Protein AF-A0A417C643-F1 (afdb_monomer)

Solvent-accessible surface area (backbone atoms only — not comparable to full-atom values): 8670 Å² total; per-residue (Å²): 132,91,49,72,50,54,66,57,51,43,52,50,34,25,74,76,53,39,64,73,54,9,52,54,49,40,56,52,20,52,52,47,32,51,52,53,57,72,70,60,71,98,63,53,76,67,45,46,52,45,35,60,46,56,48,43,55,52,53,18,49,42,55,48,36,46,76,84,39,52,72,68,56,25,46,51,52,49,50,49,47,45,48,71,58,51,43,48,57,48,51,60,52,48,61,60,49,63,71,40,88,65,31,69,62,56,49,54,54,53,48,54,52,47,54,72,71,44,89,52,38,44,60,50,76,49,75,61,96,91,50,73,47,76,49,75,79,44,45,53,64,49,52,53,25,53,81,65,76,42,56,88,80,98

Foldseek 3Di:
DDAQCLVVQLVLLCVVPNDPRSVVLSVQLVVQLVVLLVPDDDDDPVLSVCCSNPQSSLLSQLVSCVVPDDNVVSVVSSVCCCVVPPVVVVVVVVVVLVPDVVSVVVVVVVVVVCQPPDPQWDWDKDDDDRDIDIDTPGGSNCVSCVVSVNNVSD

Mean predicted aligned error: 3.2 Å

Sequence (154 aa):
MKIKQQKQIKLFLIEEFNQNKGDELFIRQEKILSELIENTTNKSKKQMKTLIQTILPRIALYKVLLEDLTKEDGYQYMKKYMMNKVAYKKHLSTAKMELVPGFYHIYSHIFLKIMRTTDLQESKQKHGKDYFDVTIKKCLWHTACDENGCLELC

Secondary structure (DSSP, 8-state):
---TTHHHHHHHHHHHH-HHHHHHHHHHHHHHHHHHHHH--S--HHHHHHIIIIIHHHHHHHHHHHHHS-HHHHHHHHHHHIIIIIIHHHHHHHHHHHTSTTHHHHHHHHHHHHHHH-SSEEEEEEE-SS-EEEEEEEEHHHHHHHHTT-GGG-

Structure (mmCIF, N/CA/C/O backbone):
data_AF-A0A417C643-F1
#
_entry.id   AF-A0A417C643-F1
#
loop_
_atom_site.group_PDB
_atom_site.id
_atom_site.type_symbol
_atom_site.label_atom_id
_atom_site.label_alt_id
_atom_site.label_comp_id
_atom_site.label_asym_id
_atom_site.label_entity_id
_atom_site.label_seq_id
_atom_site.pdbx_PDB_ins_code
_atom_site.Cartn_x
_atom_site.Cartn_y
_atom_site.Cartn_z
_atom_site.occupancy
_atom_site.B_iso_or_equiv
_atom_site.auth_seq_id
_atom_site.auth_comp_id
_atom_site.auth_asym_id
_atom_site.auth_atom_id
_atom_site.pdbx_PDB_model_num
ATOM 1 N N . MET A 1 1 ? 8.608 6.758 13.631 1.00 67.25 1 MET A N 1
ATOM 2 C CA . MET A 1 1 ? 8.765 7.022 12.176 1.00 67.25 1 MET A CA 1
ATOM 3 C C . MET A 1 1 ? 7.472 7.629 11.645 1.00 67.25 1 MET A C 1
ATOM 5 O O . MET A 1 1 ? 6.428 7.042 11.878 1.00 67.25 1 MET A O 1
ATOM 9 N N . LYS A 1 2 ? 7.501 8.762 10.929 1.00 85.19 2 LYS A N 1
ATOM 10 C CA . LYS A 1 2 ? 6.276 9.326 10.330 1.00 85.19 2 LYS A CA 1
ATOM 11 C C . LYS A 1 2 ? 5.819 8.456 9.151 1.00 85.19 2 LYS A C 1
ATOM 13 O O . LYS A 1 2 ? 6.565 8.289 8.183 1.00 85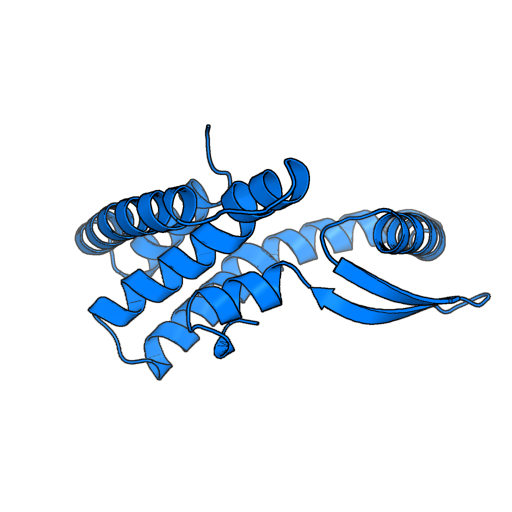.19 2 LYS A O 1
ATOM 18 N N . ILE A 1 3 ? 4.619 7.882 9.234 1.00 90.94 3 ILE A N 1
ATOM 19 C CA . ILE A 1 3 ? 4.044 7.040 8.175 1.00 90.94 3 ILE A CA 1
ATOM 20 C C . ILE A 1 3 ? 3.338 7.936 7.157 1.00 90.94 3 ILE A C 1
ATOM 22 O O . ILE A 1 3 ? 2.422 8.682 7.497 1.00 90.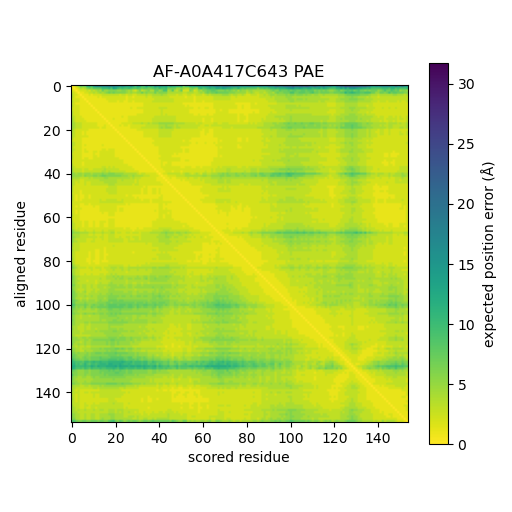94 3 ILE A O 1
ATOM 26 N N . LYS A 1 4 ? 3.764 7.882 5.890 1.00 87.69 4 LYS A N 1
ATOM 27 C CA . LYS A 1 4 ? 3.292 8.812 4.847 1.00 87.69 4 LYS A CA 1
ATOM 28 C C . LYS A 1 4 ? 1.782 8.739 4.600 1.00 87.69 4 LYS A C 1
ATOM 30 O O . LYS A 1 4 ? 1.170 9.773 4.347 1.00 87.69 4 LYS A O 1
ATOM 35 N N . GLN A 1 5 ? 1.191 7.544 4.669 1.00 91.69 5 GLN A N 1
ATOM 36 C CA . GLN A 1 5 ? -0.232 7.343 4.363 1.00 91.69 5 GLN A CA 1
ATOM 37 C C . GLN A 1 5 ? -1.164 7.864 5.460 1.00 91.69 5 GLN A C 1
ATOM 39 O O . GLN A 1 5 ? -2.271 8.281 5.141 1.00 91.69 5 GLN A O 1
ATOM 44 N N . GLN A 1 6 ? -0.711 7.910 6.717 1.00 95.50 6 GLN A N 1
ATOM 45 C CA . GLN A 1 6 ? -1.556 8.223 7.876 1.00 95.50 6 GLN A CA 1
ATOM 46 C C . GLN A 1 6 ? -2.255 9.584 7.752 1.00 95.50 6 GLN A C 1
ATOM 48 O O . GLN A 1 6 ? -3.465 9.675 7.923 1.00 95.50 6 GLN A O 1
ATOM 53 N N . LYS A 1 7 ? -1.543 10.627 7.294 1.00 94.44 7 LYS A N 1
ATOM 54 C CA . LYS A 1 7 ? -2.158 11.947 7.045 1.00 94.44 7 LYS A CA 1
ATOM 55 C C . LYS A 1 7 ? -3.306 11.873 6.029 1.00 94.44 7 LYS A C 1
ATOM 57 O O . LYS A 1 7 ? -4.307 12.561 6.179 1.00 94.44 7 LYS A O 1
ATOM 62 N N . GLN A 1 8 ? -3.141 11.084 4.969 1.00 95.06 8 GLN A N 1
ATOM 63 C CA . GLN A 1 8 ? -4.144 10.962 3.913 1.00 95.06 8 GLN A CA 1
ATOM 64 C C . GLN A 1 8 ? -5.330 10.095 4.343 1.00 95.06 8 GLN A C 1
ATOM 66 O O . GLN A 1 8 ? -6.448 10.388 3.938 1.00 95.06 8 GLN A O 1
ATOM 71 N N . ILE A 1 9 ? -5.083 9.064 5.154 1.00 97.69 9 ILE A N 1
ATOM 72 C CA . ILE A 1 9 ? -6.129 8.222 5.745 1.00 97.69 9 ILE A CA 1
ATOM 73 C C . ILE A 1 9 ? -6.987 9.047 6.704 1.00 97.69 9 ILE A C 1
ATOM 75 O O . ILE A 1 9 ? -8.202 9.051 6.554 1.00 97.69 9 ILE A O 1
ATOM 79 N N . LYS A 1 10 ? -6.367 9.823 7.603 1.00 97.69 10 LYS A N 1
ATOM 80 C CA . LYS A 1 10 ? -7.093 10.706 8.523 1.00 97.69 10 LYS A CA 1
ATOM 81 C C . LYS A 1 10 ? -8.041 11.655 7.788 1.00 97.69 10 LYS A C 1
ATOM 83 O O . LYS A 1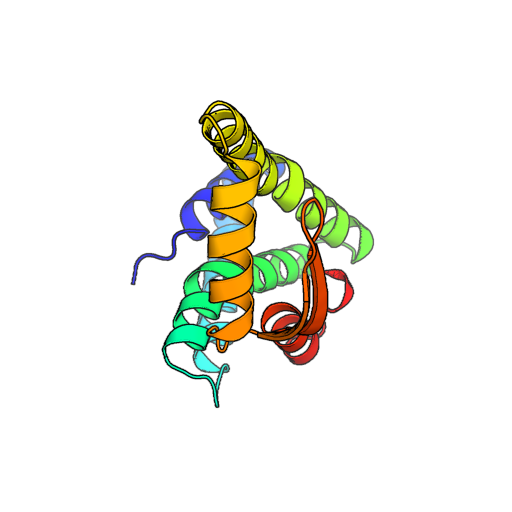 10 ? -9.217 11.739 8.117 1.00 97.69 10 LYS A O 1
ATOM 88 N N . LEU A 1 11 ? -7.525 12.349 6.769 1.00 96.88 11 LEU A N 1
ATOM 89 C CA . LEU A 1 11 ? -8.333 13.265 5.960 1.00 96.88 11 LEU A CA 1
ATOM 90 C C . LEU A 1 11 ? -9.486 12.538 5.262 1.00 96.88 11 LEU A C 1
ATOM 92 O O . LEU A 1 11 ? -10.602 13.034 5.277 1.00 96.88 11 LEU A O 1
ATOM 96 N N . PHE A 1 12 ? -9.232 11.357 4.692 1.00 97.88 12 PHE A N 1
ATOM 97 C CA . PHE A 1 12 ? -10.278 10.558 4.058 1.00 97.88 12 PHE A CA 1
ATOM 98 C C . PHE A 1 12 ? -11.387 10.171 5.044 1.00 97.88 12 PHE A C 1
ATOM 100 O O . PHE A 1 12 ? -12.553 10.374 4.740 1.00 97.88 12 PHE A O 1
ATOM 107 N N . LEU A 1 13 ? -11.040 9.679 6.234 1.00 98.31 13 LEU A N 1
ATOM 108 C CA . LEU A 1 13 ? -12.031 9.296 7.241 1.00 98.31 13 LEU A CA 1
ATOM 109 C C . LEU A 1 13 ? -12.893 10.484 7.690 1.00 98.31 13 LEU A C 1
ATOM 111 O O . LEU A 1 13 ? -14.104 10.342 7.796 1.00 98.31 13 LEU A O 1
ATOM 115 N N . ILE A 1 14 ? -12.295 11.660 7.900 1.00 98.19 14 ILE A N 1
ATOM 116 C CA . ILE A 1 14 ? -13.034 12.879 8.269 1.00 98.19 14 ILE A CA 1
ATOM 117 C C . ILE A 1 14 ? -13.983 13.325 7.150 1.00 98.19 14 ILE A C 1
ATOM 119 O O . ILE A 1 14 ? -15.117 13.712 7.423 1.00 98.19 14 ILE A O 1
ATOM 123 N N . GLU A 1 15 ? -13.530 13.283 5.896 1.00 97.50 15 GLU A N 1
ATOM 124 C CA . GLU A 1 15 ? -14.354 13.663 4.744 1.00 97.50 15 GLU A CA 1
ATOM 125 C C . GLU A 1 15 ? -15.555 12.725 4.549 1.00 97.50 15 GLU A C 1
ATOM 127 O O . GLU A 1 15 ? -16.634 13.184 4.188 1.00 97.50 15 GLU A O 1
ATOM 132 N N . GLU A 1 16 ? -15.376 11.424 4.787 1.00 97.44 16 GLU A N 1
ATOM 133 C CA . GLU A 1 16 ? -16.418 10.414 4.571 1.00 97.44 16 GLU A CA 1
ATOM 134 C C . GLU A 1 16 ? -17.366 10.249 5.763 1.00 97.44 16 GLU A C 1
ATOM 136 O O . GLU A 1 16 ? -18.553 9.995 5.570 1.00 97.44 16 GLU A O 1
ATOM 141 N N . PHE A 1 17 ? -16.857 10.393 6.989 1.00 97.25 17 PHE A N 1
ATOM 142 C CA . PHE A 1 17 ? -17.591 10.069 8.212 1.00 97.25 17 PHE A CA 1
ATOM 143 C C . PHE A 1 17 ? -17.802 11.260 9.139 1.00 97.25 17 PHE A C 1
ATOM 145 O O . PHE A 1 17 ? -18.287 11.033 10.232 1.00 97.25 17 PHE A O 1
ATOM 152 N N . ASN A 1 18 ? -17.497 12.498 8.735 1.00 97.56 18 ASN A N 1
ATOM 153 C CA . ASN A 1 18 ? -17.444 13.702 9.584 1.00 97.56 18 ASN A CA 1
ATOM 154 C C . ASN A 1 18 ? -16.302 13.701 10.620 1.00 97.56 18 ASN A C 1
ATOM 156 O O . ASN A 1 18 ? -15.633 12.696 10.848 1.00 97.56 18 ASN A O 1
ATOM 160 N N . GLN A 1 19 ? -16.051 14.864 11.235 1.00 97.31 19 GLN A N 1
ATOM 161 C CA . GLN A 1 19 ? -14.907 15.077 12.130 1.00 97.31 19 GLN A CA 1
ATOM 162 C C . GLN A 1 19 ? -14.887 14.102 13.313 1.00 97.31 19 GLN A C 1
ATOM 164 O O . GLN A 1 19 ? -13.873 13.447 13.538 1.00 97.31 19 GLN A O 1
ATOM 169 N N . ASN A 1 20 ? -15.998 13.988 14.046 1.00 97.75 20 ASN A N 1
ATOM 170 C CA . ASN A 1 20 ? -16.044 13.221 15.290 1.00 97.75 20 ASN A CA 1
ATOM 171 C C . ASN A 1 20 ? -15.820 11.730 15.024 1.00 97.75 20 ASN A C 1
ATOM 173 O O . ASN A 1 20 ? -14.930 11.118 15.614 1.00 97.75 20 ASN A O 1
ATOM 177 N N . LYS A 1 21 ? -16.592 11.151 14.096 1.00 97.56 21 LYS A N 1
ATOM 178 C CA . LYS A 1 21 ? -16.481 9.723 13.782 1.00 97.56 21 LYS A CA 1
ATOM 179 C C . LYS A 1 21 ? -15.208 9.411 12.993 1.00 97.56 21 LYS A C 1
ATOM 181 O O . LYS A 1 21 ? -14.593 8.371 13.213 1.00 97.56 21 LYS A O 1
ATOM 186 N N . GLY A 1 22 ? -14.773 10.316 12.117 1.00 98.19 22 GLY A N 1
ATOM 187 C CA . GLY A 1 22 ? -13.522 10.179 11.377 1.00 98.19 22 GLY A CA 1
ATOM 188 C C . GLY A 1 22 ? -12.288 10.147 12.283 1.00 98.19 22 GLY A C 1
ATOM 189 O O . GLY A 1 22 ? -11.405 9.316 12.072 1.00 98.19 22 GLY A O 1
ATOM 190 N N . ASP A 1 23 ? -12.233 10.996 13.316 1.00 98.38 23 ASP A N 1
ATOM 191 C CA . ASP A 1 23 ? -11.160 10.966 14.319 1.00 98.38 23 ASP A CA 1
ATOM 192 C C . ASP A 1 23 ? -11.199 9.680 15.165 1.0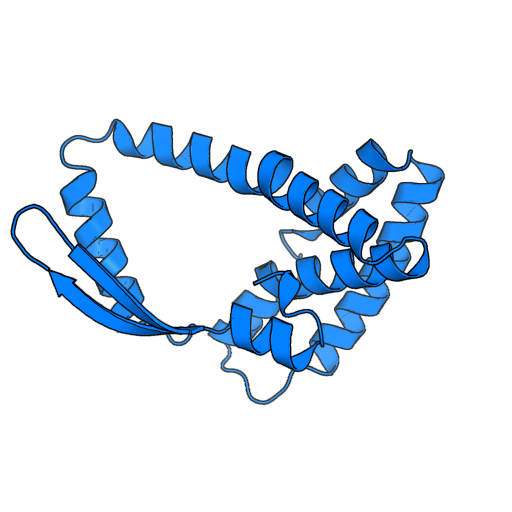0 98.38 23 ASP A C 1
ATOM 194 O O . ASP A 1 23 ? -10.155 9.069 15.399 1.00 98.38 23 ASP A O 1
ATOM 198 N N . GLU A 1 24 ? -12.387 9.230 15.577 1.00 98.38 24 GLU A N 1
ATOM 199 C CA . GLU A 1 24 ? -12.571 7.974 16.320 1.00 98.38 24 GLU A CA 1
ATOM 200 C C . GLU A 1 24 ? -12.069 6.755 15.524 1.00 98.38 24 GLU A C 1
ATOM 202 O O . GLU A 1 24 ? -11.274 5.955 16.031 1.00 98.38 24 GLU A O 1
ATOM 207 N N . LEU A 1 25 ? -12.483 6.634 14.256 1.00 98.50 25 LEU A N 1
ATOM 208 C CA . LEU A 1 25 ? -12.026 5.579 13.347 1.00 98.50 25 LEU A CA 1
ATOM 209 C C . LEU A 1 25 ? -10.513 5.650 13.128 1.00 98.50 25 LEU A C 1
ATOM 211 O O . LEU A 1 25 ? -9.846 4.619 13.091 1.00 98.50 25 LEU A O 1
ATOM 215 N N . PHE A 1 26 ? -9.947 6.853 13.019 1.00 98.50 26 PHE A N 1
ATOM 216 C CA . PHE A 1 26 ? -8.509 7.022 12.835 1.00 98.50 26 PHE A CA 1
ATOM 217 C C . PHE A 1 26 ? -7.707 6.515 14.043 1.00 98.50 26 PHE A C 1
ATOM 219 O O . PHE A 1 26 ? -6.726 5.796 13.864 1.00 98.50 26 PHE A O 1
ATOM 226 N N . ILE A 1 27 ? -8.155 6.800 15.270 1.00 98.44 27 ILE A N 1
ATOM 227 C CA . ILE A 1 27 ? -7.506 6.302 16.494 1.00 98.44 27 ILE A CA 1
ATOM 228 C C . ILE A 1 27 ? -7.533 4.768 16.547 1.00 98.44 27 ILE A C 1
ATOM 230 O O . ILE A 1 27 ? -6.520 4.142 16.866 1.00 98.44 27 ILE A O 1
ATOM 234 N N . ARG A 1 28 ? -8.673 4.141 16.220 1.00 98.56 28 ARG A N 1
ATOM 235 C CA . ARG A 1 28 ? -8.778 2.671 16.149 1.00 98.56 28 ARG A CA 1
ATOM 236 C C . ARG A 1 28 ? -7.880 2.093 15.053 1.00 98.56 28 ARG A C 1
ATOM 238 O O . ARG A 1 28 ? -7.133 1.148 15.299 1.00 98.56 28 ARG A O 1
ATOM 245 N N . GLN A 1 29 ? -7.858 2.725 13.882 1.00 98.50 29 GLN A N 1
ATOM 246 C CA . GLN A 1 29 ? -6.974 2.359 12.778 1.00 98.50 29 GLN A CA 1
ATOM 247 C C . GLN A 1 29 ? -5.495 2.391 13.187 1.00 98.50 29 GLN A C 1
ATOM 249 O O . GLN A 1 29 ? -4.749 1.487 12.807 1.00 98.50 29 GLN A O 1
ATOM 254 N N . GLU A 1 30 ? -5.047 3.407 13.932 1.00 98.12 30 GLU A N 1
ATOM 255 C CA . GLU A 1 30 ? -3.658 3.522 14.400 1.00 98.12 30 GLU A CA 1
ATOM 256 C C . GLU A 1 30 ? -3.269 2.395 15.367 1.00 98.12 30 GLU A C 1
ATOM 258 O O . GLU A 1 30 ? -2.149 1.878 15.278 1.00 98.12 30 GLU A O 1
ATOM 263 N N . LYS A 1 31 ? -4.195 1.962 16.233 1.00 98.38 31 LYS A N 1
ATOM 264 C CA . LYS A 1 31 ? -3.992 0.799 17.112 1.00 98.38 31 LYS A CA 1
ATOM 265 C C . LYS A 1 31 ? -3.807 -0.478 16.296 1.00 98.38 31 LYS A C 1
ATOM 267 O O . LYS A 1 31 ? -2.756 -1.105 16.403 1.00 98.38 31 LYS A O 1
ATOM 272 N N . ILE A 1 32 ? -4.738 -0.763 15.380 1.00 98.50 32 ILE A N 1
ATOM 273 C CA . ILE A 1 32 ? -4.647 -1.915 14.467 1.00 98.50 32 ILE A CA 1
ATOM 274 C C . ILE A 1 32 ? -3.332 -1.871 13.683 1.00 98.50 32 ILE A C 1
ATOM 276 O O . ILE A 1 32 ? -2.641 -2.874 13.560 1.00 98.50 32 ILE A O 1
ATOM 280 N N . LEU A 1 33 ? -2.938 -0.707 13.159 1.00 98.50 33 LEU A N 1
ATOM 281 C CA . LEU A 1 33 ? -1.683 -0.581 12.419 1.00 98.50 33 LEU A CA 1
ATOM 282 C C . LEU A 1 33 ? -0.463 -0.924 13.274 1.00 98.50 33 LEU A C 1
ATOM 284 O O . LEU A 1 33 ? 0.470 -1.535 12.763 1.00 98.50 33 LEU A O 1
ATOM 288 N N . SER A 1 34 ? -0.452 -0.515 14.539 1.00 98.00 34 SER A N 1
ATOM 289 C CA . SER A 1 34 ? 0.664 -0.790 15.446 1.00 98.00 34 SER A CA 1
ATOM 290 C C . SER A 1 34 ? 0.794 -2.294 15.685 1.00 98.00 34 SER A C 1
ATOM 292 O O . SER A 1 34 ? 1.870 -2.848 15.472 1.00 98.00 34 SER A O 1
ATOM 294 N N . GLU A 1 35 ? -0.326 -2.969 15.949 1.00 98.12 35 GLU A N 1
ATOM 295 C CA . GLU A 1 35 ? -0.391 -4.429 16.086 1.00 98.12 35 GLU A CA 1
ATOM 296 C C . GLU A 1 35 ? 0.049 -5.151 14.802 1.00 98.12 35 GLU A C 1
ATOM 298 O O . GLU A 1 35 ? 0.844 -6.089 14.847 1.00 98.12 35 GLU A O 1
ATOM 303 N N . LEU A 1 36 ? -0.400 -4.691 13.626 1.00 98.19 36 LEU A N 1
ATOM 304 C CA . LEU A 1 36 ? 0.035 -5.248 12.341 1.00 98.19 36 LEU A CA 1
ATOM 305 C C . LEU A 1 36 ? 1.552 -5.146 12.156 1.00 98.19 36 LEU A C 1
ATOM 307 O O . LEU A 1 36 ? 2.179 -6.066 11.631 1.00 98.19 36 LEU A O 1
ATOM 311 N N . ILE A 1 37 ? 2.147 -4.019 12.548 1.00 97.56 37 ILE A N 1
ATOM 312 C CA . ILE A 1 37 ? 3.589 -3.794 12.424 1.00 97.56 37 ILE A CA 1
ATOM 313 C C . ILE A 1 37 ? 4.359 -4.711 13.376 1.00 97.56 37 ILE A C 1
ATOM 315 O O . ILE A 1 37 ? 5.355 -5.292 12.950 1.00 97.56 37 ILE A O 1
ATOM 319 N N . GLU A 1 38 ? 3.902 -4.849 14.621 1.00 97.00 38 GLU A N 1
ATOM 320 C CA . GLU A 1 38 ? 4.525 -5.701 15.643 1.00 97.00 38 GLU A CA 1
ATOM 321 C C . GLU A 1 38 ? 4.462 -7.187 15.275 1.00 97.00 38 GLU A C 1
ATOM 323 O O . GLU A 1 38 ? 5.450 -7.905 15.423 1.00 97.00 38 GLU A O 1
ATOM 328 N N . ASN A 1 39 ? 3.339 -7.631 14.707 1.00 96.62 39 ASN A N 1
ATOM 329 C CA . ASN A 1 39 ? 3.134 -9.023 14.309 1.00 96.62 39 ASN A CA 1
ATOM 330 C C . ASN A 1 39 ? 3.827 -9.394 12.986 1.00 96.62 39 ASN A C 1
ATOM 332 O O . ASN A 1 39 ? 3.979 -10.575 12.664 1.00 96.62 39 ASN A O 1
ATOM 336 N N . THR A 1 40 ? 4.269 -8.410 12.197 1.00 96.50 40 THR A N 1
ATOM 337 C CA . THR A 1 40 ? 4.943 -8.677 10.923 1.00 96.50 40 THR A CA 1
ATOM 338 C C . THR A 1 40 ? 6.397 -9.094 11.155 1.00 96.50 40 THR A C 1
ATOM 340 O O . THR A 1 40 ? 7.255 -8.281 11.497 1.00 96.50 40 THR A O 1
ATOM 343 N N . THR A 1 41 ? 6.706 -10.357 10.859 1.00 94.00 41 THR A N 1
ATOM 344 C CA . THR A 1 41 ? 8.047 -10.942 11.013 1.00 94.00 41 THR A CA 1
ATOM 345 C C . THR A 1 41 ? 8.591 -11.512 9.696 1.00 94.00 41 THR A C 1
ATOM 347 O O . THR A 1 41 ? 7.884 -11.594 8.687 1.00 94.00 41 THR A O 1
ATOM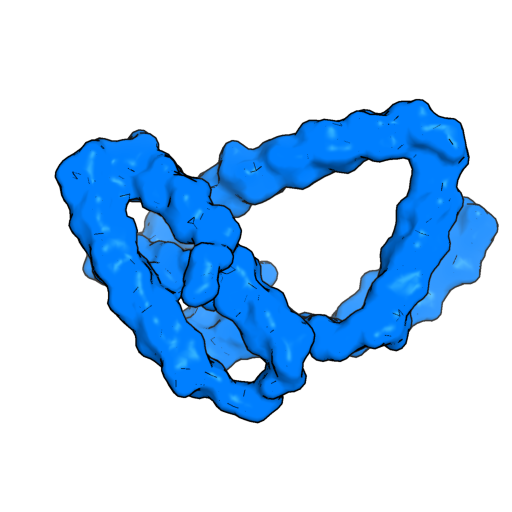 350 N N . ASN A 1 42 ? 9.874 -11.900 9.691 1.00 94.25 42 ASN A N 1
ATOM 351 C CA . ASN A 1 42 ? 10.548 -12.562 8.562 1.00 94.25 42 ASN A CA 1
ATOM 352 C C . ASN A 1 42 ? 10.558 -11.756 7.251 1.00 94.25 42 ASN A C 1
ATOM 354 O O . ASN A 1 42 ? 10.473 -12.316 6.159 1.00 94.25 42 ASN A O 1
ATOM 358 N N . LYS A 1 43 ? 10.670 -10.427 7.344 1.00 96.25 43 LYS A N 1
ATOM 359 C CA . LYS A 1 43 ? 10.734 -9.527 6.185 1.00 96.25 43 LYS A CA 1
ATOM 360 C C . LYS A 1 43 ? 12.082 -8.807 6.132 1.00 96.25 43 LYS A C 1
ATOM 362 O O . LYS A 1 43 ? 12.658 -8.446 7.159 1.00 96.25 43 LYS A O 1
ATOM 367 N N . SER A 1 44 ? 12.579 -8.545 4.924 1.00 97.31 44 SER A N 1
ATOM 368 C CA . SER A 1 44 ? 13.776 -7.717 4.734 1.00 97.31 44 SER A CA 1
ATOM 369 C C . SER A 1 44 ? 13.543 -6.284 5.248 1.00 97.31 44 SER A C 1
ATOM 371 O O . SER A 1 44 ? 12.407 -5.810 5.343 1.00 97.31 44 SER A O 1
ATOM 373 N N . LYS A 1 45 ? 14.618 -5.516 5.482 1.00 96.25 45 LYS A N 1
ATOM 374 C CA . LYS A 1 45 ? 14.507 -4.085 5.839 1.00 96.25 45 LYS A CA 1
ATOM 375 C C . LYS A 1 45 ? 13.702 -3.283 4.804 1.00 96.25 45 LYS A C 1
ATOM 377 O O . LYS A 1 45 ? 12.950 -2.375 5.165 1.00 96.25 45 LYS A O 1
ATOM 382 N N . LYS A 1 46 ? 13.850 -3.599 3.513 1.00 96.12 46 LYS A N 1
ATOM 383 C CA . LYS A 1 46 ? 13.161 -2.899 2.419 1.00 96.12 46 LYS A CA 1
ATOM 384 C C . LYS A 1 46 ? 11.697 -3.327 2.303 1.00 96.12 46 LYS A C 1
ATOM 386 O O . LYS A 1 46 ? 10.836 -2.467 2.079 1.00 96.12 46 LYS A O 1
ATOM 391 N N . GLN A 1 47 ? 11.407 -4.606 2.530 1.00 97.88 47 GLN A N 1
ATOM 392 C CA . GLN A 1 47 ? 10.042 -5.110 2.643 1.00 97.88 47 GLN A CA 1
ATOM 393 C C . GLN A 1 47 ? 9.327 -4.461 3.832 1.00 97.88 47 GLN A C 1
ATOM 395 O O . GLN A 1 47 ? 8.287 -3.844 3.622 1.00 97.88 47 GLN A O 1
ATOM 400 N N . MET A 1 48 ? 9.923 -4.456 5.032 1.00 97.62 48 MET A N 1
ATOM 401 C CA . MET A 1 48 ? 9.329 -3.800 6.208 1.00 97.62 48 MET A CA 1
ATOM 402 C C . MET A 1 48 ? 9.072 -2.318 5.986 1.00 97.62 48 MET A C 1
ATOM 404 O O . MET A 1 48 ? 7.985 -1.821 6.279 1.00 97.62 48 MET A O 1
ATOM 408 N N . LYS A 1 49 ? 10.031 -1.596 5.398 1.00 96.62 49 LYS A N 1
ATOM 409 C CA . LYS A 1 49 ? 9.825 -0.187 5.051 1.00 96.62 49 LYS A CA 1
ATOM 410 C C . LYS A 1 49 ? 8.611 -0.006 4.137 1.00 96.62 49 LYS A C 1
ATOM 412 O O . LYS A 1 49 ? 7.838 0.926 4.342 1.00 96.62 49 LYS A O 1
ATOM 417 N N . THR A 1 50 ? 8.441 -0.876 3.143 1.00 96.56 50 THR A N 1
ATOM 418 C CA . THR A 1 50 ? 7.313 -0.822 2.201 1.00 96.56 50 THR A CA 1
ATOM 419 C C . THR A 1 50 ? 5.994 -1.178 2.881 1.00 96.56 50 THR A C 1
ATOM 421 O O . THR A 1 50 ? 5.017 -0.448 2.708 1.00 96.56 50 THR A O 1
ATOM 424 N N . LEU A 1 51 ? 5.979 -2.230 3.700 1.00 97.94 51 LEU A N 1
ATOM 425 C CA . LEU A 1 51 ? 4.820 -2.651 4.483 1.00 97.94 51 LEU A CA 1
ATOM 426 C C . LEU A 1 51 ? 4.326 -1.515 5.376 1.00 97.94 51 LEU A C 1
ATOM 428 O O . LEU A 1 51 ? 3.196 -1.063 5.204 1.00 97.94 51 LEU A O 1
ATOM 432 N N . ILE A 1 52 ? 5.197 -0.962 6.223 1.00 97.62 52 ILE A N 1
ATOM 433 C CA . ILE A 1 52 ? 4.831 0.101 7.165 1.00 97.62 52 ILE A CA 1
ATOM 434 C C . ILE A 1 52 ? 4.405 1.382 6.436 1.00 97.62 52 ILE A C 1
ATOM 436 O O . ILE A 1 52 ? 3.443 2.042 6.820 1.00 97.62 52 ILE A O 1
ATOM 440 N N . GLN A 1 53 ? 5.127 1.779 5.385 1.00 96.12 53 GLN A N 1
ATOM 441 C CA . GLN A 1 53 ? 4.871 3.061 4.720 1.00 96.12 53 GLN A CA 1
ATOM 442 C C . GLN A 1 53 ? 3.712 3.021 3.730 1.00 96.12 53 GLN A C 1
ATOM 444 O O . GLN A 1 53 ? 3.267 4.087 3.305 1.00 96.12 53 GLN A O 1
ATOM 449 N N . THR A 1 54 ? 3.272 1.836 3.305 1.00 94.44 54 THR A N 1
ATOM 450 C CA . THR A 1 54 ? 2.378 1.702 2.151 1.00 94.44 54 THR A CA 1
ATOM 451 C C . THR A 1 54 ? 1.265 0.697 2.401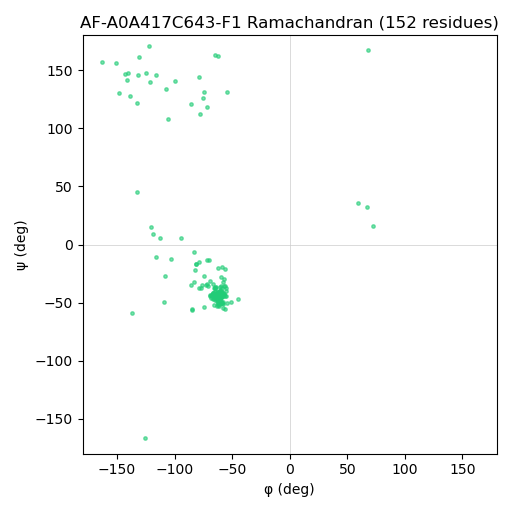 1.00 94.44 54 THR A C 1
ATOM 453 O O . THR A 1 54 ? 0.110 1.097 2.298 1.00 94.44 54 THR A O 1
ATOM 456 N N . ILE A 1 55 ? 1.575 -0.564 2.697 1.00 97.19 55 ILE A N 1
ATOM 457 C CA . ILE A 1 55 ? 0.597 -1.664 2.636 1.00 97.19 55 ILE A CA 1
ATOM 458 C C . ILE A 1 55 ? -0.213 -1.777 3.933 1.00 97.19 55 ILE A C 1
ATOM 460 O O . ILE A 1 55 ? -1.434 -1.640 3.899 1.00 97.19 55 ILE A O 1
ATOM 464 N N . LEU A 1 56 ? 0.453 -1.933 5.081 1.00 98.25 56 LEU A N 1
ATOM 465 C CA . LEU A 1 56 ? -0.208 -2.139 6.375 1.00 98.25 56 LEU A CA 1
ATOM 466 C C . LEU A 1 56 ? -1.168 -1.005 6.766 1.00 98.25 56 LEU A C 1
ATOM 468 O O . LEU A 1 56 ? -2.247 -1.318 7.254 1.00 98.25 56 LEU A O 1
ATOM 472 N N . PRO A 1 57 ? -0.888 0.290 6.493 1.00 98.12 57 PRO A N 1
ATOM 473 C CA . PRO A 1 57 ? -1.865 1.350 6.751 1.00 98.12 57 PRO A CA 1
ATOM 474 C C . PRO A 1 57 ? -3.194 1.161 6.010 1.00 98.12 57 PRO A C 1
ATOM 476 O O . PRO A 1 57 ? -4.237 1.555 6.517 1.00 98.12 57 PRO A O 1
ATOM 479 N N . ARG A 1 58 ? -3.173 0.560 4.813 1.00 97.81 58 ARG A N 1
ATOM 480 C CA . ARG A 1 58 ? -4.390 0.287 4.034 1.00 97.81 58 ARG A CA 1
ATOM 481 C C . ARG A 1 58 ? -5.129 -0.940 4.544 1.00 97.81 58 ARG A C 1
ATOM 483 O O . ARG A 1 58 ? -6.351 -0.920 4.585 1.00 97.81 58 ARG A O 1
ATOM 490 N N . ILE A 1 59 ? -4.393 -1.968 4.963 1.00 98.38 59 ILE A N 1
ATOM 491 C CA . ILE A 1 59 ? -4.978 -3.137 5.627 1.00 98.38 59 ILE A CA 1
ATOM 492 C C . ILE A 1 59 ? -5.642 -2.708 6.940 1.00 98.38 59 ILE A C 1
ATOM 494 O O . ILE A 1 59 ? -6.784 -3.074 7.185 1.00 98.38 59 ILE A O 1
ATOM 498 N N . ALA A 1 60 ? -4.976 -1.877 7.745 1.00 98.56 60 ALA A N 1
ATOM 499 C CA . ALA A 1 60 ? -5.538 -1.342 8.980 1.00 98.56 60 ALA A CA 1
ATOM 500 C C . ALA A 1 60 ? -6.779 -0.471 8.726 1.00 98.56 60 ALA A C 1
ATOM 502 O O . ALA A 1 60 ? -7.758 -0.591 9.455 1.00 98.56 60 ALA A O 1
ATOM 503 N N . LEU A 1 61 ? -6.765 0.368 7.680 1.00 98.56 61 LEU A N 1
ATOM 504 C CA . LEU A 1 61 ? -7.949 1.128 7.268 1.00 98.56 61 LEU A CA 1
ATOM 505 C C . LEU A 1 61 ? -9.116 0.201 6.909 1.00 98.56 61 LEU A C 1
ATOM 507 O O . LEU A 1 61 ? -10.234 0.432 7.346 1.00 98.56 61 LEU A O 1
ATOM 511 N N . TYR A 1 62 ? -8.872 -0.857 6.140 1.00 98.50 62 TYR A N 1
ATOM 512 C CA . TYR A 1 62 ? -9.934 -1.800 5.810 1.00 98.50 62 TYR A CA 1
ATOM 513 C C . TYR A 1 62 ? -10.477 -2.504 7.054 1.00 98.50 62 TYR A C 1
ATOM 515 O O . TYR A 1 62 ? -11.684 -2.531 7.256 1.00 98.50 62 TYR A O 1
ATOM 523 N N . LYS A 1 63 ? -9.589 -3.004 7.921 1.00 98.50 63 LYS A N 1
ATOM 524 C CA . LYS A 1 63 ? -9.980 -3.683 9.160 1.00 98.50 63 LYS A CA 1
ATOM 525 C C . LYS A 1 63 ? -10.833 -2.789 10.062 1.00 98.50 63 LYS A C 1
ATOM 527 O O . LYS A 1 63 ? -11.859 -3.263 10.525 1.00 98.50 63 LYS A O 1
ATOM 532 N N . VAL A 1 64 ? -10.477 -1.511 10.242 1.00 98.50 64 VAL A N 1
ATOM 533 C CA . VAL A 1 64 ? -11.295 -0.605 11.071 1.00 98.50 64 VAL A CA 1
ATOM 534 C C . VAL A 1 64 ? -12.666 -0.326 10.454 1.00 98.50 64 VAL A C 1
ATOM 536 O O . VAL A 1 64 ? -13.644 -0.177 11.175 1.00 98.50 64 VAL A O 1
ATOM 539 N N . LEU A 1 65 ? -12.766 -0.270 9.121 1.00 98.31 65 LEU A N 1
ATOM 540 C CA . LEU A 1 65 ? -14.051 -0.072 8.449 1.00 98.31 65 LEU A CA 1
ATOM 541 C C . LEU A 1 65 ? -14.973 -1.276 8.671 1.00 98.31 65 LEU A C 1
ATOM 543 O O . LEU A 1 65 ? -16.164 -1.085 8.878 1.00 98.31 65 LEU A O 1
ATOM 547 N N . LEU A 1 66 ? -14.424 -2.493 8.683 1.00 97.88 66 LEU A N 1
ATOM 548 C CA . LEU A 1 66 ? -15.184 -3.721 8.931 1.00 97.88 66 LEU A CA 1
ATOM 549 C C . LEU A 1 66 ? -15.683 -3.878 10.375 1.00 97.88 66 LEU A C 1
ATOM 551 O O . LEU A 1 66 ? -16.521 -4.739 10.620 1.00 97.88 66 LEU A O 1
ATOM 555 N N . GLU A 1 67 ? -15.188 -3.086 11.329 1.00 96.88 67 GLU A N 1
ATOM 556 C CA . GLU A 1 67 ? -15.733 -3.095 12.695 1.00 96.88 67 GLU A CA 1
ATOM 557 C C . GLU A 1 67 ? -17.145 -2.497 12.747 1.00 96.88 67 GLU A C 1
ATOM 559 O O . GLU A 1 67 ? -17.965 -2.924 13.557 1.00 96.88 67 GLU A O 1
ATOM 564 N N . ASP A 1 68 ? -17.429 -1.533 11.867 1.00 95.31 68 ASP A N 1
ATOM 565 C CA . ASP A 1 68 ? -18.672 -0.758 11.879 1.00 95.31 68 ASP A CA 1
ATOM 566 C C . ASP A 1 68 ? -19.528 -0.983 10.612 1.00 95.31 68 ASP A C 1
ATOM 568 O O . ASP A 1 68 ? -20.674 -0.536 10.563 1.00 95.31 68 ASP A O 1
ATOM 572 N N . LEU A 1 69 ? -18.988 -1.640 9.575 1.00 96.56 69 LEU A N 1
ATOM 573 C CA . LEU A 1 69 ? -19.609 -1.791 8.253 1.00 96.56 69 LEU A CA 1
ATOM 574 C C . LEU A 1 69 ? -19.601 -3.240 7.755 1.00 96.56 69 LEU A C 1
ATOM 576 O O . LEU A 1 69 ? -18.801 -4.073 8.180 1.00 96.56 69 LEU A O 1
ATOM 580 N N . THR A 1 70 ? -20.461 -3.519 6.772 1.00 97.19 70 THR A N 1
ATOM 581 C CA . THR A 1 70 ? -20.440 -4.785 6.028 1.00 97.19 70 THR A CA 1
ATOM 582 C C . THR A 1 70 ? -19.151 -4.937 5.213 1.00 97.19 70 THR A C 1
ATOM 584 O O . THR A 1 70 ? -18.442 -3.962 4.931 1.00 97.19 70 THR A O 1
ATOM 587 N N . LYS A 1 71 ? -18.846 -6.170 4.783 1.00 96.12 71 LYS A N 1
ATOM 588 C CA . LYS A 1 71 ? -17.676 -6.440 3.936 1.00 96.12 71 LYS A CA 1
ATOM 589 C C . LYS A 1 71 ? -17.760 -5.677 2.614 1.00 96.12 71 LYS A C 1
ATOM 591 O O . LYS A 1 71 ? -16.758 -5.125 2.150 1.00 96.12 71 LYS A O 1
ATOM 596 N N . GLU A 1 72 ? -18.956 -5.631 2.040 1.00 96.69 72 GLU A N 1
ATOM 597 C CA . GLU A 1 72 ? -19.286 -4.942 0.801 1.00 96.69 72 GLU A CA 1
ATOM 598 C C . GLU A 1 72 ? -19.061 -3.432 0.936 1.00 96.69 72 GLU A C 1
ATOM 600 O O . GLU A 1 72 ? -18.335 -2.849 0.126 1.00 96.69 72 GLU A O 1
ATOM 605 N N . ASP A 1 73 ? -19.604 -2.808 1.983 1.00 97.12 73 ASP A N 1
ATOM 606 C CA . ASP A 1 73 ? -19.459 -1.369 2.219 1.00 97.12 73 ASP A CA 1
ATOM 607 C C . ASP A 1 73 ? -18.008 -0.996 2.526 1.00 97.12 73 ASP A C 1
ATOM 609 O O . ASP A 1 73 ? -17.457 -0.069 1.922 1.00 97.12 73 ASP A O 1
ATOM 613 N N . GLY A 1 74 ? -17.341 -1.760 3.398 1.00 97.31 74 GLY A N 1
ATOM 614 C CA . GLY A 1 74 ? -15.922 -1.575 3.696 1.00 97.31 74 GLY A CA 1
ATOM 615 C C . GLY A 1 74 ? -15.061 -1.638 2.431 1.00 97.31 74 GLY A C 1
ATOM 616 O O . GLY A 1 74 ? -14.158 -0.815 2.242 1.00 97.31 74 GLY A O 1
ATOM 617 N N . TYR A 1 75 ? -15.374 -2.559 1.513 1.00 97.12 75 TYR A N 1
ATOM 618 C CA . TYR A 1 75 ? -14.696 -2.650 0.223 1.00 97.12 75 TYR A CA 1
ATOM 619 C C . TYR A 1 75 ? -14.968 -1.428 -0.665 1.00 97.12 75 TYR A C 1
ATOM 621 O O . TYR A 1 75 ? -14.032 -0.890 -1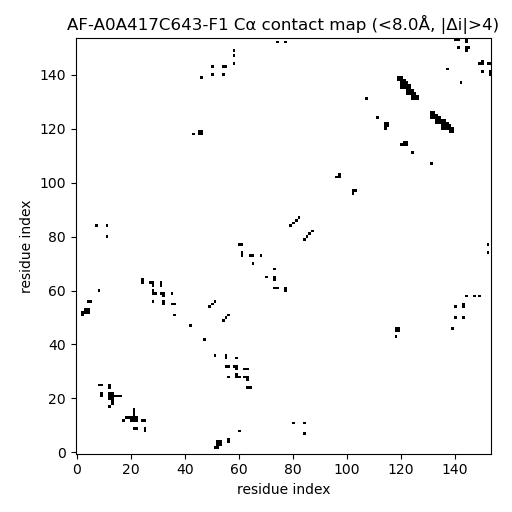.265 1.00 97.12 75 TYR A O 1
ATOM 629 N N . GLN A 1 76 ? -16.209 -0.932 -0.727 1.00 97.81 76 GLN A N 1
ATOM 630 C CA . GLN A 1 76 ? -16.523 0.279 -1.495 1.00 97.81 76 GLN A CA 1
ATOM 631 C C . GLN A 1 76 ? -15.787 1.512 -0.959 1.00 97.81 76 GLN A C 1
ATOM 633 O O . GLN A 1 76 ? -15.233 2.282 -1.751 1.00 97.81 76 GLN A O 1
ATOM 638 N N . TYR A 1 77 ? -15.686 1.678 0.362 1.00 98.00 77 TYR A N 1
ATOM 639 C CA . TYR A 1 77 ? -14.887 2.755 0.955 1.00 98.00 77 TYR A CA 1
ATOM 640 C C . TYR A 1 77 ? -13.395 2.604 0.642 1.00 98.00 77 TYR A C 1
ATOM 642 O O . TYR A 1 77 ? -12.745 3.586 0.269 1.00 98.00 77 TYR A O 1
ATOM 650 N N . MET A 1 78 ? -12.849 1.386 0.693 1.00 97.50 78 MET A N 1
ATOM 651 C CA . MET A 1 78 ? -11.465 1.135 0.277 1.00 97.50 78 MET A CA 1
ATOM 652 C C . MET A 1 78 ? -11.234 1.466 -1.197 1.00 97.50 78 MET A C 1
ATOM 654 O O . MET A 1 78 ? -10.250 2.131 -1.531 1.00 97.50 78 MET A O 1
ATOM 658 N N . LYS A 1 79 ? -12.156 1.081 -2.084 1.00 96.81 79 LYS A N 1
ATOM 659 C CA . LYS A 1 79 ? -12.114 1.442 -3.506 1.00 96.81 79 LYS A CA 1
ATOM 660 C C . LYS A 1 79 ? -12.152 2.959 -3.690 1.00 96.81 79 LYS A C 1
ATOM 662 O O . LYS A 1 79 ? -11.335 3.501 -4.438 1.00 96.81 79 LYS A O 1
ATOM 667 N N . LYS A 1 80 ? -13.031 3.660 -2.967 1.00 97.25 80 LYS A N 1
ATOM 668 C CA . LYS A 1 80 ? -13.132 5.127 -2.987 1.00 97.25 80 LYS A CA 1
ATOM 669 C C . LYS A 1 80 ? -11.826 5.785 -2.538 1.00 97.25 80 LYS A C 1
ATOM 671 O O . LYS A 1 80 ? -11.324 6.672 -3.231 1.00 97.25 80 LYS A O 1
ATOM 676 N N . TYR A 1 81 ? -11.220 5.311 -1.449 1.00 97.00 81 TYR A N 1
ATOM 677 C CA . TYR A 1 81 ? -9.902 5.763 -0.998 1.00 97.00 81 TYR A CA 1
ATOM 678 C C . TYR A 1 81 ? -8.830 5.531 -2.074 1.00 97.00 81 TYR A C 1
ATOM 680 O O . TYR A 1 81 ? -8.090 6.449 -2.443 1.00 97.00 81 TYR A O 1
ATOM 688 N N . MET A 1 82 ? -8.752 4.322 -2.629 1.00 95.12 82 MET A N 1
ATOM 689 C CA . MET A 1 82 ? -7.732 3.979 -3.617 1.00 95.12 82 MET A CA 1
ATOM 690 C C . MET A 1 82 ? -7.856 4.819 -4.889 1.00 95.12 82 MET A C 1
ATOM 692 O O . MET A 1 82 ? -6.848 5.349 -5.353 1.00 95.12 82 MET A O 1
ATOM 696 N N . MET A 1 83 ? -9.065 5.029 -5.404 1.00 94.69 83 MET A N 1
ATOM 697 C CA . MET A 1 83 ? -9.284 5.803 -6.628 1.00 94.69 83 MET A CA 1
ATOM 698 C C . MET A 1 83 ? -9.119 7.310 -6.395 1.00 94.69 83 MET A C 1
ATOM 700 O O . MET A 1 83 ? -8.293 7.965 -7.038 1.00 94.69 83 MET A O 1
ATOM 704 N N . ASN A 1 84 ? -9.836 7.865 -5.418 1.00 93.75 84 ASN A N 1
ATOM 705 C CA . ASN A 1 84 ? -9.958 9.318 -5.275 1.00 93.75 84 ASN A CA 1
ATOM 706 C C . ASN A 1 84 ? -8.770 9.942 -4.539 1.00 93.75 84 ASN A C 1
ATOM 708 O O . ASN A 1 84 ? -8.503 11.136 -4.672 1.00 93.75 84 ASN A O 1
ATOM 712 N N . LYS A 1 85 ? -8.041 9.154 -3.741 1.00 92.50 85 LYS A N 1
ATOM 713 C CA . LYS A 1 85 ? -6.928 9.653 -2.926 1.00 92.50 85 LYS A CA 1
ATOM 714 C C . LYS A 1 85 ? -5.585 9.177 -3.466 1.00 92.50 85 LYS A C 1
ATOM 716 O O . LYS A 1 85 ? -4.674 9.998 -3.627 1.00 92.50 85 LYS A O 1
ATOM 721 N N . VAL A 1 86 ? -5.426 7.882 -3.732 1.00 92.19 86 VAL A N 1
ATOM 722 C CA . VAL A 1 86 ? -4.128 7.323 -4.146 1.00 92.19 86 VAL A CA 1
ATOM 723 C C . VAL A 1 86 ? -3.920 7.459 -5.655 1.00 92.19 86 VAL A C 1
ATOM 725 O O . VAL A 1 86 ? -2.933 8.071 -6.074 1.00 92.19 86 VAL A O 1
ATOM 728 N N . ALA A 1 87 ? -4.844 6.939 -6.465 1.00 93.38 87 ALA A N 1
ATOM 729 C CA . ALA A 1 87 ? -4.720 6.892 -7.919 1.00 93.38 87 ALA A CA 1
ATOM 730 C C . ALA A 1 87 ? -4.739 8.292 -8.538 1.00 93.38 87 ALA A C 1
ATOM 732 O O . ALA A 1 87 ? -3.879 8.582 -9.363 1.00 93.38 87 ALA A O 1
ATOM 733 N N . TYR A 1 88 ? -5.605 9.195 -8.064 1.00 92.25 88 TYR A N 1
ATOM 734 C CA . TYR A 1 88 ? -5.640 10.588 -8.526 1.00 92.25 88 TYR A CA 1
ATOM 735 C C . TYR A 1 88 ? -4.260 11.272 -8.485 1.00 92.25 88 TYR A C 1
ATOM 737 O O . TYR A 1 88 ? -3.782 11.813 -9.483 1.00 92.25 88 TYR A O 1
ATOM 745 N N . LYS A 1 89 ? -3.548 11.176 -7.352 1.00 90.31 89 LYS A N 1
ATOM 746 C CA . LYS A 1 89 ? -2.198 11.753 -7.213 1.00 90.31 89 LYS A CA 1
ATOM 747 C C . LYS A 1 89 ? -1.180 11.085 -8.136 1.00 90.31 89 LYS A C 1
ATOM 749 O O . LYS A 1 89 ? -0.271 11.753 -8.626 1.00 90.31 89 LYS A O 1
ATOM 754 N N . LYS A 1 90 ? -1.299 9.770 -8.340 1.00 91.69 90 LYS A N 1
ATOM 755 C CA . LYS A 1 90 ? -0.412 9.013 -9.231 1.00 91.69 90 LYS A CA 1
ATOM 756 C C . LYS A 1 90 ? -0.640 9.394 -10.684 1.00 91.69 90 LYS A C 1
ATOM 758 O O . LYS A 1 90 ? 0.334 9.697 -11.356 1.00 91.69 90 LYS A O 1
ATOM 763 N N . HIS A 1 91 ? -1.892 9.479 -11.116 1.00 94.31 91 HIS A N 1
ATOM 764 C CA . HIS A 1 91 ? -2.255 9.894 -12.463 1.00 94.31 91 HIS A CA 1
ATOM 765 C C . HIS A 1 91 ? -1.720 11.293 -12.784 1.00 94.31 91 HIS A C 1
ATOM 767 O O . HIS A 1 91 ? -0.995 11.451 -13.759 1.00 94.31 91 HIS A O 1
ATOM 773 N N . LEU A 1 92 ? -1.949 12.281 -11.909 1.00 93.50 92 LEU A N 1
ATOM 774 C CA . LEU A 1 92 ? -1.404 13.632 -12.098 1.00 93.50 92 LEU A CA 1
ATOM 775 C C . LEU A 1 92 ? 0.128 13.663 -12.166 1.00 93.50 92 LEU A C 1
ATOM 777 O O . LEU A 1 92 ? 0.704 14.479 -12.881 1.00 93.50 92 LEU A O 1
ATOM 781 N N . SER A 1 93 ? 0.801 12.805 -11.397 1.00 93.06 93 SER A N 1
ATOM 782 C CA . SER A 1 93 ? 2.257 12.687 -11.454 1.00 93.06 93 SER A CA 1
ATOM 783 C C . SER A 1 93 ? 2.719 12.062 -12.768 1.00 93.06 93 SER A C 1
ATOM 785 O O . SER A 1 93 ? 3.686 12.548 -13.344 1.00 93.06 93 SER A O 1
ATOM 787 N N . THR A 1 94 ? 2.057 11.001 -13.227 1.00 93.69 94 THR A N 1
ATOM 788 C CA . THR A 1 94 ? 2.402 10.302 -14.469 1.00 93.69 94 THR A CA 1
ATOM 789 C C . THR A 1 94 ? 2.152 11.185 -15.686 1.00 93.69 94 THR A C 1
ATOM 791 O O . THR A 1 94 ? 3.052 11.321 -16.503 1.00 93.69 94 THR A O 1
ATOM 794 N N . ALA A 1 95 ? 1.017 11.888 -15.745 1.00 95.88 95 ALA A N 1
ATOM 795 C CA . ALA A 1 95 ? 0.693 12.807 -16.839 1.00 95.88 95 ALA A CA 1
ATOM 796 C C . ALA A 1 95 ? 1.772 13.888 -17.037 1.00 95.88 95 ALA A C 1
ATOM 798 O O . ALA A 1 95 ? 2.094 14.260 -18.158 1.00 95.88 95 ALA A O 1
ATOM 799 N N . LYS A 1 96 ? 2.395 14.366 -15.950 1.00 95.25 96 LYS A N 1
ATOM 800 C CA . LYS A 1 96 ? 3.530 15.303 -16.031 1.00 95.25 96 LYS A CA 1
ATOM 801 C C . LYS A 1 96 ? 4.806 14.648 -16.557 1.00 95.25 96 LYS A C 1
ATOM 803 O O . LYS A 1 96 ? 5.581 15.305 -17.241 1.00 95.25 96 LYS A O 1
ATOM 808 N N . MET A 1 97 ? 5.050 13.384 -16.210 1.00 93.69 97 MET A N 1
ATOM 809 C CA . MET A 1 97 ? 6.220 12.640 -16.685 1.00 93.69 97 MET A CA 1
ATOM 810 C C . MET A 1 97 ? 6.097 12.278 -18.169 1.00 93.69 97 MET A C 1
ATOM 812 O O . MET A 1 97 ? 7.100 12.299 -18.872 1.00 93.69 97 MET A O 1
ATOM 816 N N . GLU A 1 98 ? 4.882 12.010 -18.649 1.00 95.50 98 GLU A N 1
ATOM 817 C CA . GLU A 1 98 ? 4.592 11.692 -20.054 1.00 95.50 98 GLU A CA 1
ATOM 818 C C . GLU A 1 98 ? 4.924 12.836 -21.023 1.00 95.50 98 GLU A C 1
ATOM 820 O O . GLU A 1 98 ? 5.164 12.586 -22.200 1.00 95.50 98 GLU A O 1
ATOM 825 N N . LEU A 1 99 ? 5.024 14.077 -20.531 1.00 95.50 99 LEU A N 1
ATOM 826 C CA . LEU A 1 99 ? 5.464 15.233 -21.321 1.00 95.50 99 LEU A CA 1
ATOM 827 C C . LEU A 1 99 ? 6.969 15.217 -21.642 1.00 95.50 99 LEU A C 1
ATOM 829 O O . LEU A 1 99 ? 7.426 16.002 -22.470 1.00 95.50 99 LEU A O 1
ATOM 833 N N . VAL A 1 100 ? 7.758 14.364 -20.982 1.00 95.06 100 VAL A N 1
ATOM 834 C CA . VAL A 1 100 ? 9.204 14.273 -21.209 1.00 95.06 100 VAL A CA 1
ATOM 835 C C . VAL A 1 100 ? 9.474 13.545 -22.534 1.00 95.06 100 VAL A C 1
ATOM 837 O O . VAL A 1 100 ? 9.027 12.407 -22.705 1.00 95.06 100 VAL A O 1
ATOM 840 N N . PRO A 1 101 ? 10.245 14.131 -23.471 1.00 96.06 101 PRO A N 1
ATOM 841 C CA . PRO A 1 101 ? 10.612 13.451 -24.708 1.00 96.06 101 PRO A CA 1
ATOM 842 C C . PRO A 1 101 ? 11.278 12.095 -24.444 1.00 96.06 101 PRO A C 1
ATOM 844 O O . PRO A 1 101 ? 12.184 11.980 -23.619 1.00 96.06 101 PRO A O 1
ATOM 847 N N . GLY A 1 102 ? 10.813 11.051 -25.135 1.00 94.00 102 GLY A N 1
ATOM 848 C CA . GLY A 1 102 ? 11.308 9.687 -24.931 1.00 94.00 102 GLY A CA 1
ATOM 849 C C . GLY A 1 102 ? 10.859 9.031 -23.617 1.00 94.00 102 GLY A C 1
ATOM 850 O O . GLY A 1 102 ? 11.435 8.008 -23.239 1.00 94.00 102 GLY A O 1
ATOM 851 N N . PHE A 1 103 ? 9.835 9.569 -22.934 1.00 93.69 103 PHE A N 1
ATOM 852 C CA . PHE A 1 103 ? 9.318 9.053 -21.659 1.00 93.69 103 PHE A CA 1
ATOM 853 C C . PHE A 1 103 ? 9.147 7.533 -21.648 1.00 93.69 103 PHE A C 1
ATOM 855 O O . PHE A 1 103 ? 9.619 6.881 -20.721 1.00 93.69 103 PHE A O 1
ATOM 862 N N . TYR A 1 104 ? 8.538 6.956 -22.687 1.00 92.31 104 TYR A N 1
ATOM 863 C CA . TYR A 1 104 ? 8.313 5.512 -22.762 1.00 92.31 104 TYR A CA 1
ATOM 864 C C . TYR A 1 104 ? 9.611 4.699 -22.625 1.00 92.31 104 TYR A C 1
ATOM 866 O O . TYR A 1 104 ? 9.664 3.730 -21.864 1.00 92.31 104 TYR A O 1
ATOM 874 N N . HIS A 1 105 ? 10.683 5.114 -23.304 1.00 93.00 105 HIS A N 1
ATOM 875 C CA . HIS A 1 105 ? 11.974 4.429 -23.243 1.00 93.00 105 HIS A CA 1
ATOM 876 C C . HIS A 1 105 ? 12.620 4.562 -21.856 1.00 93.00 105 HIS A C 1
ATOM 878 O O . HIS A 1 105 ? 13.096 3.582 -21.284 1.00 93.00 105 HIS A O 1
ATOM 884 N N . ILE A 1 106 ? 12.577 5.765 -21.276 1.00 93.75 106 ILE A N 1
ATOM 885 C CA . ILE A 1 106 ? 13.110 6.033 -19.933 1.00 93.75 106 ILE A CA 1
ATOM 886 C C . ILE A 1 106 ? 12.345 5.213 -18.884 1.00 93.75 106 ILE A C 1
ATOM 888 O O . ILE A 1 106 ? 12.946 4.532 -18.049 1.00 93.75 106 ILE A O 1
ATOM 892 N N . TYR A 1 107 ? 11.013 5.260 -18.942 1.00 93.69 107 TYR A N 1
ATOM 893 C CA . TYR A 1 107 ? 10.124 4.568 -18.021 1.00 93.69 107 TYR A CA 1
ATOM 894 C C . TYR A 1 107 ? 10.313 3.055 -18.098 1.00 93.69 107 TYR A C 1
ATOM 896 O O . TYR A 1 107 ? 10.575 2.433 -17.070 1.00 93.69 107 TYR A O 1
ATOM 904 N N . SER A 1 108 ? 10.229 2.467 -19.295 1.00 94.00 108 SER A N 1
ATOM 905 C CA . SER A 1 108 ? 10.374 1.018 -19.492 1.00 94.00 108 SER A CA 1
ATOM 906 C C . SER A 1 108 ? 11.734 0.514 -19.005 1.00 94.00 108 SER A C 1
ATOM 908 O O . SER A 1 108 ? 11.791 -0.466 -18.259 1.00 94.00 108 SER A O 1
ATOM 910 N N . HIS A 1 109 ? 12.824 1.221 -19.319 1.00 93.75 109 HIS A N 1
ATOM 911 C CA . HIS A 1 109 ? 14.165 0.859 -18.864 1.00 93.75 109 HIS A CA 1
ATOM 912 C C . HIS A 1 109 ? 14.280 0.850 -17.330 1.00 93.75 109 HIS A C 1
ATOM 914 O O . HIS A 1 109 ? 14.726 -0.138 -16.734 1.00 93.75 109 HIS A O 1
ATOM 920 N N . ILE A 1 110 ? 13.853 1.934 -16.670 1.00 95.25 110 ILE A N 1
ATOM 921 C CA . ILE A 1 110 ? 13.908 2.054 -15.205 1.00 95.25 110 ILE A CA 1
ATOM 922 C C . ILE A 1 110 ? 12.983 1.030 -14.545 1.00 95.25 110 ILE A C 1
ATOM 924 O O . ILE A 1 110 ? 13.387 0.358 -13.592 1.00 95.25 110 ILE A O 1
ATOM 928 N N . PHE A 1 111 ? 11.759 0.889 -15.052 1.00 95.44 111 PHE A N 1
ATOM 929 C CA . PHE A 1 111 ? 10.766 -0.043 -14.537 1.00 95.44 111 PHE A CA 1
ATOM 930 C C . PHE A 1 111 ? 11.298 -1.474 -14.568 1.00 95.44 111 PHE A C 1
ATOM 932 O O . PHE A 1 111 ? 11.378 -2.110 -13.519 1.00 95.44 111 PHE A O 1
ATOM 939 N N . LEU A 1 112 ? 11.761 -1.961 -15.722 1.00 96.12 112 LEU A N 1
ATOM 940 C CA . LEU A 1 112 ? 12.291 -3.321 -15.849 1.00 96.12 112 LEU A CA 1
ATOM 941 C C . LEU A 1 112 ? 13.498 -3.554 -14.934 1.00 96.12 112 LEU A C 1
ATOM 943 O O . LEU A 1 112 ? 13.578 -4.594 -14.275 1.00 96.12 112 LEU A O 1
ATOM 947 N N . LYS A 1 113 ? 14.402 -2.572 -14.811 1.00 96.06 113 LYS A N 1
ATOM 948 C CA . LYS A 1 113 ? 15.525 -2.639 -13.863 1.00 96.06 113 LYS A CA 1
ATOM 949 C C . LYS A 1 113 ? 15.045 -2.802 -12.418 1.00 96.06 113 LYS A C 1
ATOM 951 O O . LYS A 1 113 ? 15.567 -3.654 -11.697 1.00 96.06 113 LYS A O 1
ATOM 956 N N . ILE A 1 114 ? 14.043 -2.033 -11.991 1.00 95.75 114 ILE A N 1
ATOM 957 C CA . ILE A 1 114 ? 13.436 -2.164 -10.657 1.00 95.75 114 ILE A CA 1
ATOM 958 C C . ILE A 1 114 ? 12.783 -3.539 -10.497 1.00 95.75 114 ILE A C 1
ATOM 960 O O . ILE A 1 114 ? 13.032 -4.211 -9.500 1.00 95.75 114 ILE A O 1
ATOM 964 N N . MET A 1 115 ? 11.999 -3.989 -11.480 1.00 95.44 115 MET A N 1
ATOM 965 C CA . MET A 1 115 ? 11.307 -5.282 -11.441 1.00 95.44 115 MET A CA 1
ATOM 966 C C . MET A 1 115 ? 12.275 -6.473 -11.313 1.00 95.44 115 MET A C 1
ATOM 968 O O . MET A 1 115 ? 11.884 -7.502 -10.770 1.00 95.44 115 MET A O 1
ATOM 972 N N . ARG A 1 116 ? 13.524 -6.349 -11.797 1.00 94.00 116 ARG A N 1
ATOM 973 C CA . ARG A 1 116 ? 14.578 -7.382 -11.665 1.00 94.00 116 ARG A CA 1
ATOM 974 C C . ARG A 1 116 ? 15.327 -7.342 -10.337 1.00 94.00 116 ARG A C 1
ATOM 976 O O . ARG A 1 116 ? 15.821 -8.367 -9.892 1.00 94.00 116 ARG A O 1
ATOM 983 N N . THR A 1 117 ? 15.485 -6.157 -9.753 1.00 94.81 117 THR A N 1
ATOM 984 C CA . THR A 1 117 ? 16.384 -5.938 -8.604 1.00 94.81 117 THR A CA 1
ATOM 985 C C . THR A 1 117 ? 15.644 -5.816 -7.280 1.00 94.81 117 THR A C 1
ATOM 987 O O . THR A 1 117 ? 16.255 -5.807 -6.213 1.00 94.81 117 THR A O 1
ATOM 990 N N . THR A 1 118 ? 14.325 -5.661 -7.325 1.00 95.56 118 THR A N 1
ATOM 991 C CA . THR A 1 118 ? 13.524 -5.495 -6.124 1.00 95.56 118 THR A CA 1
ATOM 992 C C . THR A 1 118 ? 13.263 -6.826 -5.424 1.00 95.56 118 THR A C 1
ATOM 994 O O . THR A 1 118 ? 13.021 -7.838 -6.060 1.00 95.56 118 THR A O 1
ATOM 997 N N . ASP A 1 119 ? 13.240 -6.794 -4.098 1.00 96.12 119 ASP A N 1
ATOM 998 C CA . ASP A 1 119 ? 12.865 -7.890 -3.201 1.00 96.12 119 ASP A CA 1
ATOM 999 C C . ASP A 1 119 ? 11.380 -7.822 -2.791 1.00 96.12 119 ASP A C 1
ATOM 1001 O O . ASP A 1 119 ? 10.913 -8.572 -1.937 1.00 96.12 119 ASP A O 1
ATOM 1005 N N . LEU A 1 120 ? 10.625 -6.884 -3.371 1.00 96.88 120 LEU A N 1
ATOM 1006 C CA . LEU A 1 120 ? 9.192 -6.722 -3.116 1.00 96.88 120 LEU A CA 1
ATOM 1007 C C . LEU A 1 120 ? 8.338 -7.697 -3.938 1.00 96.88 120 LEU A C 1
ATOM 1009 O O . LEU A 1 120 ? 7.155 -7.858 -3.654 1.00 96.88 120 LEU A O 1
ATOM 1013 N N . GLN A 1 121 ? 8.905 -8.289 -4.986 1.00 95.25 121 GLN A N 1
ATOM 1014 C CA . GLN A 1 121 ? 8.206 -9.192 -5.891 1.00 95.25 121 GLN A CA 1
ATOM 1015 C C . GLN A 1 121 ? 9.194 -10.012 -6.716 1.00 95.25 121 GLN A C 1
ATOM 1017 O O . GLN A 1 121 ? 10.314 -9.576 -6.963 1.00 95.25 121 GLN A O 1
ATOM 1022 N N . GLU A 1 122 ? 8.736 -11.158 -7.204 1.00 95.88 122 GLU A N 1
ATOM 1023 C CA . GLU A 1 122 ? 9.444 -11.978 -8.188 1.00 95.88 122 GLU A CA 1
ATOM 1024 C C . GLU A 1 122 ? 8.721 -11.856 -9.530 1.00 95.88 122 GLU A C 1
ATOM 1026 O O . GLU A 1 122 ? 7.492 -11.948 -9.573 1.00 95.88 122 GLU A O 1
ATOM 1031 N N . SER A 1 123 ? 9.448 -11.644 -10.632 1.00 96.00 123 SER A N 1
ATOM 1032 C CA . SER A 1 123 ? 8.827 -11.446 -11.947 1.00 96.00 123 SER A CA 1
ATOM 1033 C C . SER A 1 123 ? 9.579 -12.119 -13.095 1.00 96.00 123 SER A C 1
ATOM 1035 O O . SER A 1 123 ? 10.804 -12.205 -13.090 1.00 96.00 123 SER A O 1
ATOM 1037 N N . LYS A 1 124 ? 8.829 -12.572 -14.107 1.00 96.62 124 LYS A N 1
ATOM 1038 C CA . LYS A 1 124 ? 9.347 -12.930 -15.436 1.00 96.62 124 LYS A CA 1
ATOM 1039 C C . LYS A 1 124 ? 9.077 -11.778 -16.395 1.00 96.62 124 LYS A C 1
ATOM 1041 O O . LYS A 1 124 ? 8.013 -11.170 -16.315 1.00 96.62 124 LYS A O 1
ATOM 1046 N N . GLN A 1 125 ? 10.019 -11.481 -17.286 1.00 95.62 125 GLN A N 1
ATOM 1047 C CA . GLN A 1 125 ? 9.941 -10.305 -18.154 1.00 95.62 125 GLN A CA 1
ATOM 1048 C C . GLN A 1 125 ? 10.219 -10.663 -19.612 1.00 95.62 125 GLN A C 1
ATOM 1050 O O . GLN A 1 125 ? 11.063 -11.517 -19.886 1.00 95.62 125 GLN A O 1
ATOM 1055 N N . LYS A 1 126 ? 9.550 -9.967 -20.532 1.00 94.69 126 LYS A N 1
ATOM 1056 C CA . LYS A 1 126 ? 9.890 -9.901 -21.959 1.00 94.69 126 LYS A CA 1
ATOM 1057 C C . LYS A 1 126 ? 10.043 -8.436 -22.351 1.00 94.69 126 LYS A C 1
ATOM 1059 O O . LYS A 1 126 ? 9.390 -7.573 -21.776 1.00 94.69 126 LYS A O 1
ATOM 1064 N N . HIS A 1 127 ? 10.924 -8.146 -23.297 1.00 93.12 127 HIS A N 1
ATOM 1065 C CA .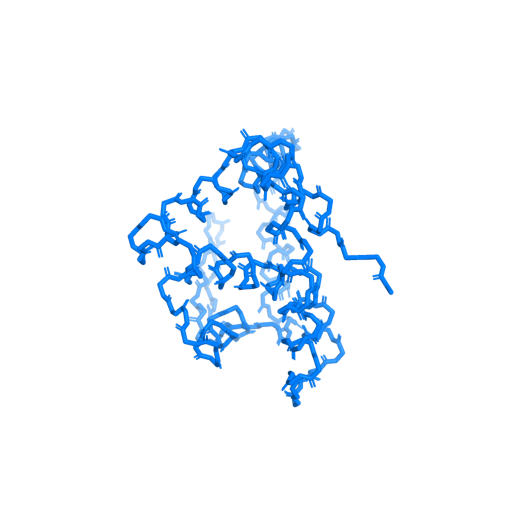 HIS A 1 127 ? 11.162 -6.786 -23.767 1.00 93.12 127 HIS A CA 1
ATOM 1066 C C . HIS A 1 127 ? 11.558 -6.831 -25.238 1.00 93.12 127 HIS A C 1
ATOM 1068 O O . HIS A 1 127 ? 12.451 -7.593 -25.609 1.00 93.12 127 HIS A O 1
ATOM 1074 N N . GLY A 1 128 ? 10.898 -6.014 -26.048 1.00 90.25 128 GLY A N 1
ATOM 1075 C CA . GLY A 1 128 ? 11.247 -5.766 -27.440 1.00 90.25 128 GLY A CA 1
ATOM 1076 C C . GLY A 1 128 ? 11.408 -4.274 -27.697 1.00 90.25 128 GLY A C 1
ATOM 1077 O O . GLY A 1 128 ? 11.511 -3.483 -26.766 1.00 90.25 128 GLY A O 1
ATOM 1078 N N . LYS A 1 129 ? 11.445 -3.887 -28.974 1.00 86.69 129 LYS A N 1
ATOM 1079 C CA . LYS A 1 129 ? 11.685 -2.493 -29.374 1.00 86.69 129 LYS A CA 1
ATOM 1080 C C . LYS A 1 129 ? 10.623 -1.537 -28.818 1.00 86.69 129 LYS A C 1
ATOM 1082 O O . LYS A 1 129 ? 10.967 -0.533 -28.206 1.00 86.69 129 LYS A O 1
ATOM 1087 N N . ASP A 1 130 ? 9.356 -1.905 -28.990 1.00 89.94 130 ASP A N 1
ATOM 1088 C CA . ASP A 1 130 ? 8.211 -1.035 -28.703 1.00 89.94 130 ASP A CA 1
ATOM 1089 C C . ASP A 1 130 ? 7.271 -1.634 -27.642 1.00 89.94 130 ASP A C 1
ATOM 1091 O O . ASP A 1 130 ? 6.147 -1.179 -27.469 1.00 89.94 130 ASP A O 1
ATOM 1095 N N . TYR A 1 131 ? 7.720 -2.651 -26.894 1.00 93.75 131 TYR A N 1
ATOM 1096 C CA . TYR A 1 131 ? 6.908 -3.314 -25.868 1.00 93.75 131 TYR A CA 1
ATOM 1097 C C . TYR A 1 131 ? 7.752 -3.894 -24.730 1.00 93.75 131 TYR A C 1
ATOM 1099 O O . TYR A 1 131 ? 8.919 -4.256 -24.904 1.00 93.75 131 TYR A O 1
ATOM 1107 N N . PHE A 1 132 ? 7.122 -4.062 -23.572 1.00 95.31 132 PHE A N 1
ATOM 1108 C CA . PHE A 1 132 ? 7.615 -4.927 -22.511 1.00 95.31 132 PHE A CA 1
ATOM 1109 C C . PHE A 1 132 ? 6.452 -5.624 -21.811 1.00 95.31 132 PHE A C 1
ATOM 1111 O O . PHE A 1 132 ? 5.390 -5.037 -21.632 1.00 95.31 132 PHE A O 1
ATOM 1118 N N . ASP A 1 133 ? 6.691 -6.850 -21.357 1.00 95.94 133 ASP A N 1
ATOM 1119 C CA . ASP A 1 133 ? 5.746 -7.627 -20.562 1.00 95.94 133 ASP A CA 1
ATOM 1120 C C . ASP A 1 133 ? 6.383 -7.988 -19.232 1.00 95.94 133 ASP A C 1
ATOM 1122 O O . ASP A 1 133 ? 7.551 -8.390 -19.179 1.00 95.94 133 ASP A O 1
ATOM 1126 N N . VAL A 1 134 ? 5.601 -7.917 -18.155 1.00 96.44 134 VAL A N 1
ATOM 1127 C CA . VAL A 1 134 ? 6.031 -8.393 -16.842 1.00 96.44 134 VAL A CA 1
ATOM 1128 C C . VAL A 1 134 ? 4.956 -9.259 -16.207 1.00 96.44 134 VAL A C 1
ATOM 1130 O O . VAL A 1 134 ? 3.838 -8.820 -15.967 1.00 96.44 134 VAL A O 1
ATOM 1133 N N . THR A 1 135 ? 5.315 -10.498 -15.891 1.00 96.50 135 THR A N 1
ATOM 1134 C CA . THR A 1 135 ? 4.473 -11.431 -15.144 1.00 96.50 135 THR A CA 1
ATOM 1135 C C . THR A 1 135 ? 5.008 -11.560 -13.727 1.00 96.50 135 THR A C 1
ATOM 1137 O O . THR A 1 135 ? 6.045 -12.191 -13.507 1.00 96.50 135 THR A O 1
ATOM 1140 N N . ILE A 1 136 ? 4.294 -10.987 -12.762 1.00 95.94 136 ILE A N 1
ATOM 1141 C CA . ILE A 1 136 ? 4.608 -11.120 -11.337 1.00 95.94 136 ILE A CA 1
ATOM 1142 C C . ILE A 1 136 ? 4.199 -12.525 -10.868 1.00 95.94 136 ILE A C 1
ATOM 1144 O O . ILE A 1 136 ? 3.110 -13.000 -11.178 1.00 95.94 136 ILE A O 1
ATOM 1148 N N . LYS A 1 137 ? 5.100 -13.214 -10.165 1.00 95.62 137 LYS A N 1
ATOM 1149 C CA . LYS A 1 137 ? 4.906 -14.569 -9.619 1.00 95.62 137 LYS A CA 1
ATOM 1150 C C . LYS A 1 137 ? 4.764 -14.586 -8.102 1.00 95.62 137 LYS A C 1
ATOM 1152 O O . LYS A 1 137 ? 4.097 -15.468 -7.579 1.00 95.62 137 LYS A O 1
ATOM 1157 N N . LYS A 1 138 ? 5.354 -13.607 -7.417 1.00 95.56 138 LYS A N 1
ATOM 1158 C CA . LYS A 1 138 ? 5.159 -13.346 -5.986 1.00 95.56 138 LYS A CA 1
ATOM 1159 C C . LYS A 1 138 ? 5.119 -11.845 -5.765 1.00 95.56 138 LYS A C 1
ATOM 1161 O O . LYS A 1 138 ? 5.888 -11.138 -6.408 1.00 95.56 138 LYS A O 1
ATOM 1166 N N . CYS A 1 139 ? 4.260 -11.364 -4.873 1.00 96.38 139 CYS A N 1
ATOM 1167 C CA . CYS A 1 139 ? 4.075 -9.941 -4.598 1.00 96.38 139 CYS A CA 1
ATOM 1168 C C . CYS A 1 139 ? 3.920 -9.713 -3.095 1.00 96.38 139 CYS A C 1
ATOM 1170 O O . CYS A 1 139 ? 3.045 -10.307 -2.473 1.00 96.38 139 CYS A O 1
ATOM 1172 N N . LEU A 1 140 ? 4.718 -8.806 -2.527 1.00 97.62 140 LEU A N 1
ATOM 1173 C CA . LEU A 1 140 ? 4.658 -8.460 -1.106 1.00 97.62 140 LEU A CA 1
ATOM 1174 C C . LEU A 1 140 ? 3.270 -7.966 -0.675 1.00 97.62 140 LEU A C 1
ATOM 1176 O O . LEU A 1 140 ? 2.852 -8.251 0.440 1.00 97.62 140 LEU A O 1
ATOM 1180 N N . TRP A 1 141 ? 2.562 -7.230 -1.540 1.00 97.00 141 TRP A N 1
ATOM 1181 C CA . TRP A 1 141 ? 1.206 -6.759 -1.239 1.00 97.00 141 TRP A CA 1
ATOM 1182 C C . TRP A 1 141 ? 0.224 -7.924 -1.147 1.00 97.00 141 TRP A C 1
ATOM 1184 O O . TRP A 1 141 ? -0.515 -8.008 -0.174 1.00 97.00 141 TRP A O 1
ATOM 1194 N N . HIS A 1 142 ? 0.266 -8.842 -2.116 1.00 97.12 142 HIS A N 1
ATOM 1195 C CA . HIS A 1 142 ? -0.581 -10.032 -2.115 1.00 97.12 142 HIS A CA 1
ATOM 1196 C C . HIS A 1 142 ? -0.342 -10.881 -0.864 1.00 97.12 142 HIS A C 1
ATOM 1198 O O . HIS A 1 142 ? -1.285 -11.179 -0.143 1.00 97.12 142 HIS A O 1
ATOM 1204 N N . THR A 1 143 ? 0.925 -11.183 -0.555 1.00 97.00 143 THR A N 1
ATOM 1205 C CA . THR A 1 143 ? 1.298 -11.926 0.656 1.00 97.00 143 THR A CA 1
ATOM 1206 C C . THR A 1 143 ? 0.815 -11.226 1.924 1.00 97.00 143 THR A C 1
ATOM 1208 O O . THR A 1 143 ? 0.260 -11.877 2.794 1.00 97.00 143 THR A O 1
ATOM 1211 N N . ALA A 1 144 ? 0.969 -9.903 2.028 1.00 97.62 144 ALA A N 1
ATOM 1212 C CA . ALA A 1 144 ? 0.487 -9.169 3.194 1.00 97.62 144 ALA A CA 1
ATOM 1213 C C . ALA A 1 144 ? -1.045 -9.207 3.323 1.00 97.62 144 ALA A C 1
ATOM 1215 O O . ALA A 1 144 ? -1.548 -9.288 4.438 1.00 97.62 144 ALA A O 1
ATOM 1216 N N . CYS A 1 145 ? -1.789 -9.144 2.216 1.00 97.50 145 CYS A N 1
ATOM 1217 C CA . CYS A 1 145 ? -3.245 -9.290 2.232 1.00 97.50 145 CYS A CA 1
ATOM 1218 C C . CYS A 1 145 ? -3.677 -10.702 2.645 1.00 97.50 145 CYS A C 1
ATOM 1220 O O . CYS A 1 145 ? -4.604 -10.836 3.439 1.00 97.50 145 CYS A O 1
ATOM 1222 N N . ASP A 1 146 ? -2.989 -11.731 2.152 1.00 97.31 146 ASP A N 1
ATOM 1223 C CA . ASP A 1 146 ? -3.232 -13.132 2.510 1.00 97.31 146 ASP A CA 1
ATOM 1224 C C . ASP A 1 146 ? -2.976 -13.386 4.003 1.00 97.31 146 ASP A C 1
ATOM 1226 O O . ASP A 1 146 ? -3.879 -13.791 4.732 1.00 97.31 146 ASP A O 1
ATOM 1230 N N . GLU A 1 147 ? -1.794 -12.988 4.497 1.00 96.50 147 GLU A N 1
ATOM 1231 C CA . GLU A 1 147 ? -1.394 -13.069 5.914 1.00 96.50 147 GLU A CA 1
ATOM 1232 C C . GLU A 1 147 ? -2.378 -12.341 6.856 1.00 96.50 147 GLU A C 1
ATOM 1234 O O . GLU A 1 147 ? -2.413 -12.621 8.051 1.00 96.50 147 GLU A O 1
ATOM 1239 N N . ASN A 1 148 ? -3.183 -11.405 6.337 1.00 96.88 148 ASN A N 1
ATOM 1240 C CA . ASN A 1 148 ? -4.131 -10.599 7.108 1.00 96.88 148 ASN A CA 1
ATOM 1241 C C . ASN A 1 148 ? -5.610 -10.887 6.806 1.00 96.88 148 ASN A C 1
ATOM 1243 O O . ASN A 1 14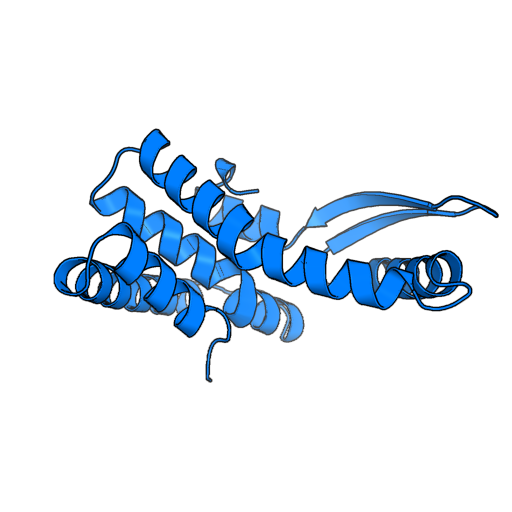8 ? -6.474 -10.180 7.344 1.00 96.88 148 ASN A O 1
ATOM 1247 N N . GLY A 1 149 ? -5.904 -11.898 5.982 1.00 96.19 149 GLY A N 1
ATOM 1248 C CA . GLY A 1 149 ? -7.265 -12.326 5.656 1.00 96.19 149 GLY A CA 1
ATOM 1249 C C . GLY A 1 149 ? -8.078 -11.306 4.851 1.00 96.19 149 GLY A C 1
ATOM 1250 O O . GLY A 1 149 ? -9.283 -11.203 5.054 1.00 96.19 149 GLY A O 1
ATOM 1251 N N . CYS A 1 150 ? -7.435 -10.521 3.981 1.00 96.38 150 CYS A N 1
ATOM 1252 C CA . CYS A 1 150 ? -8.079 -9.477 3.172 1.00 96.38 150 CYS A CA 1
ATOM 1253 C C . CYS A 1 150 ? -7.668 -9.535 1.691 1.00 96.38 150 CYS A C 1
ATOM 1255 O O . CYS A 1 150 ? -7.335 -8.518 1.074 1.00 96.38 150 CYS A O 1
ATOM 1257 N N . LEU A 1 151 ? -7.669 -10.742 1.112 1.00 95.25 151 LEU A N 1
ATOM 1258 C CA . LEU A 1 151 ? -7.278 -10.989 -0.282 1.00 95.25 151 LEU A CA 1
ATOM 1259 C C . LEU A 1 151 ? -8.084 -10.177 -1.301 1.00 95.25 151 LEU A C 1
ATOM 1261 O O . LEU A 1 151 ? -7.538 -9.810 -2.336 1.00 95.25 151 LEU A O 1
ATOM 1265 N N . GLU A 1 152 ? -9.339 -9.840 -1.002 1.00 94.12 152 GLU A N 1
ATOM 1266 C CA . GLU A 1 152 ? -10.162 -8.976 -1.854 1.00 94.12 152 GLU A CA 1
ATOM 1267 C C . GLU A 1 152 ? -9.567 -7.579 -2.100 1.00 94.12 152 GLU A C 1
ATOM 1269 O O . GLU A 1 152 ? -9.964 -6.917 -3.055 1.00 94.12 152 GLU A O 1
ATOM 1274 N N . LEU A 1 153 ? -8.624 -7.113 -1.272 1.00 92.25 153 LEU A N 1
ATOM 1275 C CA . LEU A 1 153 ? -7.946 -5.826 -1.463 1.00 92.25 153 LEU A CA 1
ATOM 1276 C C . LEU A 1 153 ? -6.770 -5.873 -2.452 1.00 92.25 153 LEU A C 1
ATOM 1278 O O . LEU A 1 153 ? -6.159 -4.825 -2.695 1.00 92.25 153 LEU A O 1
ATOM 1282 N N . CYS A 1 154 ? -6.386 -7.060 -2.928 1.00 87.81 154 CYS A N 1
ATOM 1283 C CA . CYS A 1 154 ? -5.226 -7.258 -3.795 1.00 87.81 154 CYS A CA 1
ATOM 1284 C C . CYS A 1 154 ? -5.552 -7.057 -5.280 1.00 87.81 154 CYS A C 1
ATOM 1286 O O . CYS A 1 154 ? -6.650 -7.454 -5.721 1.00 87.81 154 CYS A O 1
#

Radius of gyration: 17.57 Å; Cα contacts (8 Å, |Δi|>4): 130; chains: 1; bounding box: 37×30×46 Å

pLDDT: mean 95.66, std 3.36, range [67.25, 98.56]